Protein AF-A0A653DI91-F1 (afdb_monomer)

Radius of gyration: 15.88 Å; Cα contacts (8 Å, |Δi|>4): 124; chains: 1; bounding box: 36×39×37 Å

pLDDT: mean 77.47, std 21.63, range [24.38, 96.44]

Foldseek 3Di:
DDDDDDDDDDDDDDDDDDDPLVVVLVVVVVVCVVVLPPWAEEEEEEEPVCPVSCDPVNCVVRVVRHYYQYAYAYPPAQLLDGDPRNVVSLQVCLVVVGPHYHHYYPPVVSVVSNVNSCVPPRD

Secondary structure (DSSP, 8-state):
-------------------TTHHHHHHHHHHHHHHTTT-SEEEEEE-GGGGGGS-HHHHHTTTTT-EEEEEE--TT--TTS--HHHHHHHHHHHHTT-SEEEEE-S-HHHHHHHHHHIIIII-

Sequence (123 aa):
MHLYSFFLSNNAFENVSEHDDGSLGLLLQEIMLKTLEPYKCISITMDPIYSEIFDTQWFEKFSTAVSYITIHVEENEDLLSPNDETRRSLMLAKKDSCQLYIILIANGIEAARLLRFGERYIA

Nearest PDB structures (foldseek):
  7ysj-assembly1_D  TM=6.758E-01  e=8.745E-01  Rattus norvegicus
  2e89-assembly2_C  TM=3.442E-01  e=8.188E-01  Aquifex aeolicus
  3ag5-assembly1_A  TM=3.024E-01  e=2.856E+00  Staphylococcus aureus subsp. aureus NCTC 8325
  3coy-assembly1_B  TM=3.051E-01  e=3.050E+00  unclassified

Organism: Callosobruchus maculatus (NCBI:txid64391)

Mean predicted aligned error: 10.15 Å

Structure (mmCIF, N/CA/C/O backbone):
data_AF-A0A653DI91-F1
#
_entry.id   AF-A0A653DI91-F1
#
loop_
_atom_site.group_PDB
_atom_site.id
_atom_site.type_symbol
_atom_site.label_atom_id
_atom_site.label_alt_id
_atom_site.label_comp_id
_atom_site.label_asym_id
_atom_site.label_entity_id
_atom_site.label_seq_id
_atom_site.pdbx_PDB_ins_code
_atom_site.Cartn_x
_atom_site.Cartn_y
_atom_site.Cartn_z
_atom_site.occupancy
_atom_site.B_iso_or_equiv
_atom_site.auth_seq_id
_atom_site.auth_comp_id
_atom_site.auth_asym_id
_atom_site.auth_atom_id
_atom_site.pdbx_PDB_model_num
ATOM 1 N N . MET A 1 1 ? -14.173 -27.504 -4.226 1.00 26.91 1 MET A N 1
ATOM 2 C CA . MET A 1 1 ? -12.788 -27.875 -4.579 1.00 26.91 1 MET A CA 1
ATOM 3 C C . MET A 1 1 ? -11.899 -26.784 -3.991 1.00 26.91 1 MET A C 1
ATOM 5 O O . MET A 1 1 ? -11.818 -25.723 -4.579 1.00 26.91 1 MET A O 1
ATOM 9 N N . HIS A 1 2 ? -11.746 -26.826 -2.663 1.00 24.38 2 HIS A N 1
ATOM 10 C CA . HIS A 1 2 ? -10.503 -27.141 -1.926 1.00 24.38 2 HIS A CA 1
ATOM 11 C C . HIS A 1 2 ? -9.591 -25.902 -1.839 1.00 24.38 2 HIS A C 1
ATOM 13 O O . HIS A 1 2 ? -9.236 -25.374 -2.875 1.00 24.38 2 HIS A O 1
ATOM 19 N N . LEU A 1 3 ? -9.170 -25.368 -0.691 1.00 27.55 3 LEU A N 1
ATOM 20 C CA . LEU A 1 3 ? -9.236 -25.760 0.721 1.00 27.55 3 LEU A CA 1
ATOM 21 C C . LEU A 1 3 ? -8.972 -24.476 1.536 1.00 27.55 3 LEU A C 1
ATOM 23 O O . LEU A 1 3 ? -7.941 -23.843 1.337 1.00 27.55 3 LEU A O 1
ATOM 27 N N . TYR A 1 4 ? -9.863 -24.106 2.458 1.00 31.42 4 TYR A N 1
ATOM 28 C CA . TYR A 1 4 ? -9.483 -23.235 3.572 1.00 31.42 4 TYR A CA 1
ATOM 29 C C . TYR A 1 4 ? -8.630 -24.087 4.510 1.00 31.42 4 TYR A C 1
ATOM 31 O O . TYR A 1 4 ? -9.153 -25.028 5.107 1.00 31.42 4 TYR A O 1
ATOM 39 N N . SER A 1 5 ? -7.332 -23.811 4.601 1.00 25.59 5 SER A N 1
ATOM 40 C CA . SER A 1 5 ? -6.459 -24.495 5.552 1.00 25.59 5 SER A CA 1
ATOM 41 C C . SER A 1 5 ? -6.144 -23.542 6.699 1.00 25.59 5 SER A C 1
ATOM 43 O O . SER A 1 5 ? -5.230 -22.733 6.626 1.00 25.59 5 SER A O 1
ATOM 45 N N . PHE A 1 6 ? -6.965 -23.636 7.744 1.00 33.06 6 PHE A N 1
ATOM 46 C CA . PHE A 1 6 ? -6.642 -23.191 9.095 1.00 33.06 6 PHE A CA 1
ATOM 47 C C . PHE A 1 6 ? -5.526 -24.106 9.621 1.00 33.06 6 PHE A C 1
ATOM 49 O O . PHE A 1 6 ? -5.710 -25.324 9.645 1.00 33.06 6 PHE A O 1
ATOM 56 N N . PHE A 1 7 ? -4.395 -23.555 10.054 1.00 29.03 7 PHE A N 1
ATOM 57 C CA . PHE A 1 7 ? -3.423 -24.285 10.866 1.00 29.03 7 PHE A CA 1
ATOM 58 C C . PHE A 1 7 ? -3.160 -23.476 12.133 1.00 29.03 7 PHE A C 1
ATOM 60 O O . PHE A 1 7 ? -2.545 -22.422 12.094 1.00 29.03 7 PHE A O 1
ATOM 67 N N . LEU A 1 8 ? -3.674 -23.975 13.257 1.00 36.56 8 LEU A N 1
ATOM 68 C CA . LEU A 1 8 ? -3.264 -23.551 14.590 1.00 36.56 8 LEU A CA 1
ATOM 69 C C . LEU A 1 8 ? -2.043 -24.387 14.974 1.00 36.56 8 LEU A C 1
ATOM 71 O O . LEU A 1 8 ? -2.134 -25.616 14.990 1.00 36.56 8 LEU A O 1
ATOM 75 N N . SER A 1 9 ? -0.936 -23.750 15.348 1.00 31.73 9 SER A N 1
ATOM 76 C CA . SER A 1 9 ? 0.109 -24.421 16.121 1.00 31.73 9 SER A CA 1
ATOM 77 C C . SER A 1 9 ? 0.641 -23.503 17.211 1.00 31.73 9 SER A C 1
ATOM 79 O O . SER A 1 9 ? 1.174 -22.431 16.951 1.00 31.73 9 SER A O 1
ATOM 81 N N . ASN A 1 10 ? 0.474 -23.967 18.448 1.00 33.94 10 ASN A N 1
ATOM 82 C CA . ASN A 1 10 ? 1.034 -23.388 19.658 1.00 33.94 10 ASN A CA 1
ATOM 83 C C . ASN A 1 10 ? 2.541 -23.661 19.770 1.00 33.94 10 ASN A C 1
ATOM 85 O O . ASN A 1 10 ? 3.001 -24.744 19.409 1.00 33.94 10 ASN A O 1
ATOM 89 N N . ASN A 1 11 ? 3.195 -22.733 20.474 1.00 33.28 11 ASN A N 1
ATOM 90 C CA . ASN A 1 11 ? 4.394 -22.847 21.314 1.00 33.28 11 ASN A CA 1
ATOM 91 C C . ASN A 1 11 ? 5.685 -22.166 20.841 1.00 33.28 11 ASN A C 1
ATOM 93 O O . ASN A 1 11 ? 6.236 -22.464 19.791 1.00 33.28 11 ASN A O 1
ATOM 97 N N . ALA A 1 12 ? 6.194 -21.409 21.822 1.00 30.75 12 ALA A N 1
ATOM 98 C CA . ALA A 1 12 ? 7.590 -21.219 22.206 1.00 30.75 12 ALA A CA 1
ATOM 99 C C . ALA A 1 12 ? 8.430 -20.209 21.408 1.00 30.75 12 ALA A C 1
ATOM 101 O O . ALA A 1 12 ? 9.038 -20.512 20.392 1.00 30.75 12 ALA A O 1
ATOM 102 N N . PHE A 1 13 ? 8.492 -19.000 21.980 1.00 36.66 13 PHE A N 1
ATOM 103 C CA . PHE A 1 13 ? 9.728 -18.330 22.419 1.00 36.66 13 PHE A CA 1
ATOM 104 C C . PHE A 1 13 ? 11.037 -19.037 22.009 1.00 36.66 13 PHE A C 1
ATOM 106 O O . PHE A 1 13 ? 11.314 -20.123 22.509 1.00 36.66 13 PHE A O 1
ATOM 113 N N . GLU A 1 14 ? 11.863 -18.397 21.178 1.00 34.19 14 GLU A N 1
ATOM 114 C CA . GLU A 1 14 ? 13.188 -17.870 21.558 1.00 34.19 14 GLU A CA 1
ATOM 115 C C . GLU A 1 14 ? 14.043 -17.488 20.338 1.00 34.19 14 GLU A C 1
ATOM 117 O O . GLU A 1 14 ? 14.309 -18.317 19.475 1.00 34.19 14 GLU A O 1
ATOM 122 N N . ASN A 1 15 ? 14.590 -16.267 20.424 1.00 36.78 15 ASN A N 1
ATOM 123 C CA . ASN A 1 15 ? 15.860 -15.792 19.859 1.00 36.78 15 ASN A CA 1
ATOM 124 C C . ASN A 1 15 ? 16.006 -15.660 18.331 1.00 36.78 15 ASN A C 1
ATOM 126 O O . ASN A 1 15 ? 15.336 -16.331 17.561 1.00 36.78 15 ASN A O 1
ATOM 130 N N . VAL A 1 16 ? 17.016 -14.853 17.954 1.00 37.88 16 VAL A N 1
ATOM 131 C CA . VAL A 1 16 ? 17.617 -14.680 16.607 1.00 37.88 16 VAL A CA 1
ATOM 132 C C . VAL A 1 16 ? 16.936 -13.563 15.796 1.00 37.88 16 VAL A C 1
ATOM 134 O O . VAL A 1 16 ? 15.724 -13.546 15.673 1.00 37.88 16 VAL A O 1
ATOM 137 N N . SER A 1 17 ? 17.597 -12.568 15.205 1.00 32.22 17 SER A N 1
ATOM 138 C CA . SER A 1 17 ? 18.980 -12.071 15.181 1.00 32.22 17 SER A CA 1
ATOM 139 C C . SER A 1 17 ? 18.952 -10.702 14.487 1.00 32.22 17 SER A C 1
ATOM 141 O O . SER A 1 17 ? 18.001 -10.370 13.788 1.00 32.22 17 SER A O 1
ATOM 143 N N . GLU A 1 18 ? 20.022 -9.940 14.652 1.00 39.28 18 GLU A N 1
ATOM 144 C CA . GLU A 1 18 ? 20.299 -8.636 14.050 1.00 39.28 18 GLU A CA 1
ATOM 145 C C . GLU A 1 18 ? 20.307 -8.686 12.499 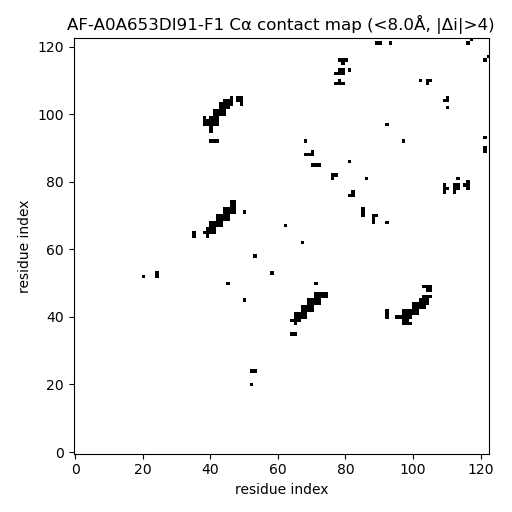1.00 39.28 18 GLU A C 1
ATOM 147 O O . GLU A 1 18 ? 21.324 -8.963 11.866 1.00 39.28 18 GLU A O 1
ATOM 152 N N . HIS A 1 19 ? 19.148 -8.430 11.885 1.00 42.94 19 HIS A N 1
ATOM 153 C CA . HIS A 1 19 ? 18.987 -7.954 10.507 1.00 42.94 19 HIS A CA 1
ATOM 154 C C . HIS A 1 19 ? 17.925 -6.844 10.554 1.00 42.94 19 HIS A C 1
ATOM 156 O O . HIS A 1 19 ? 16.867 -7.026 11.159 1.00 42.94 19 HIS A O 1
ATOM 162 N N . ASP A 1 20 ? 18.247 -5.661 10.030 1.00 52.00 20 ASP A N 1
ATOM 163 C CA . ASP A 1 20 ? 17.557 -4.382 10.297 1.00 52.00 20 ASP A CA 1
ATOM 164 C C . ASP A 1 20 ? 16.181 -4.241 9.602 1.00 52.00 20 ASP A C 1
ATOM 166 O O . ASP A 1 20 ? 15.738 -3.149 9.272 1.00 52.00 20 ASP A O 1
ATOM 170 N N . ASP A 1 21 ? 15.469 -5.353 9.416 1.00 55.00 21 ASP A N 1
ATOM 171 C CA . ASP A 1 21 ? 14.052 -5.410 9.030 1.00 55.00 21 ASP A CA 1
ATOM 172 C C . ASP A 1 21 ? 13.143 -5.500 10.270 1.00 55.00 21 ASP A C 1
ATOM 174 O O . ASP A 1 21 ? 11.965 -5.126 10.246 1.00 55.00 21 ASP A O 1
ATOM 178 N N . GLY A 1 22 ? 13.712 -5.920 11.409 1.00 60.12 22 GLY A N 1
ATOM 179 C CA . GLY A 1 22 ? 13.010 -5.983 12.690 1.00 60.12 22 GLY A CA 1
ATOM 180 C C . GLY A 1 22 ? 12.522 -4.615 13.175 1.00 60.12 22 GLY A C 1
ATOM 181 O O . GLY A 1 22 ? 11.453 -4.527 13.769 1.00 60.12 22 GLY A O 1
ATOM 182 N N . SER A 1 23 ? 13.249 -3.531 12.884 1.00 78.94 23 SER A N 1
ATOM 183 C CA . SER A 1 23 ? 12.892 -2.177 13.335 1.00 78.94 23 SER A CA 1
ATOM 184 C C . SER A 1 23 ? 11.614 -1.657 12.667 1.00 78.94 23 SER A C 1
ATOM 186 O O . SER A 1 23 ? 10.685 -1.214 13.350 1.00 78.94 23 SER A O 1
ATOM 188 N N . LEU A 1 24 ? 11.514 -1.778 11.336 1.00 83.00 24 LEU A N 1
ATOM 189 C CA . LEU A 1 24 ? 10.324 -1.362 10.591 1.00 83.00 24 LEU 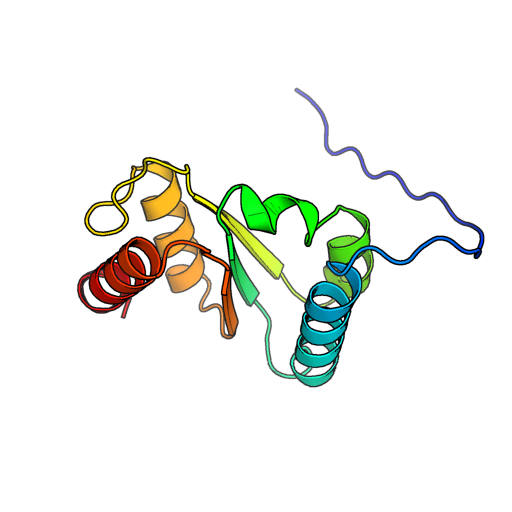A CA 1
ATOM 190 C C . LEU A 1 24 ? 9.128 -2.266 10.909 1.00 83.00 24 LEU A C 1
ATOM 192 O O . LEU A 1 24 ? 8.032 -1.763 11.157 1.00 83.00 24 LEU A O 1
ATOM 196 N N . GLY A 1 25 ? 9.339 -3.584 10.974 1.00 82.44 25 GLY A N 1
ATOM 197 C CA . GLY A 1 25 ? 8.297 -4.531 11.367 1.00 82.44 25 GLY A CA 1
ATOM 198 C C . GLY A 1 25 ? 7.724 -4.236 12.759 1.00 82.44 25 GLY A C 1
ATOM 199 O O . GLY A 1 25 ? 6.502 -4.225 12.929 1.00 82.44 25 GLY A O 1
ATOM 200 N N . LEU A 1 26 ? 8.578 -3.929 13.743 1.00 82.38 26 LEU A N 1
ATOM 201 C CA . LEU A 1 26 ? 8.164 -3.547 15.099 1.00 82.38 26 LEU A CA 1
ATOM 202 C C . LEU A 1 26 ? 7.426 -2.207 15.127 1.00 82.38 26 LEU A C 1
ATOM 204 O O . LEU A 1 26 ? 6.396 -2.097 15.792 1.00 82.38 26 LEU A O 1
ATOM 208 N N . LEU A 1 27 ? 7.905 -1.210 14.379 1.00 85.56 27 LEU A N 1
ATOM 209 C CA . LEU A 1 27 ? 7.229 0.080 14.268 1.00 85.56 27 LEU A CA 1
ATOM 210 C C . LEU A 1 27 ? 5.820 -0.084 13.691 1.00 85.56 27 LEU A C 1
ATOM 212 O O . LEU A 1 27 ? 4.865 0.484 14.218 1.00 85.56 27 LEU A O 1
ATOM 216 N N . LEU A 1 28 ? 5.671 -0.883 12.632 1.00 85.38 28 LEU A N 1
ATOM 217 C CA . LEU A 1 28 ? 4.370 -1.156 12.028 1.00 85.38 28 LEU A CA 1
ATOM 218 C C . LEU A 1 28 ? 3.445 -1.884 13.010 1.00 85.38 28 LEU A C 1
ATOM 220 O O . LEU A 1 28 ? 2.288 -1.491 13.141 1.00 85.38 28 LEU A O 1
ATOM 224 N N . GLN A 1 29 ? 3.954 -2.869 13.757 1.00 81.25 29 GLN A N 1
ATOM 225 C CA . GLN A 1 29 ? 3.186 -3.530 14.820 1.00 81.25 29 GLN A CA 1
ATOM 226 C C . GLN A 1 29 ? 2.720 -2.535 15.893 1.00 81.25 29 GLN A C 1
ATOM 228 O O . GLN A 1 29 ? 1.561 -2.575 16.306 1.00 81.25 29 GLN A O 1
ATOM 233 N N . GLU A 1 30 ? 3.588 -1.622 16.330 1.00 82.50 30 GLU A N 1
ATOM 234 C CA . GLU A 1 30 ? 3.244 -0.613 17.333 1.00 82.50 30 GLU A CA 1
ATOM 235 C C . GLU A 1 30 ? 2.198 0.383 16.813 1.00 82.50 30 GLU A C 1
ATOM 237 O O . GLU A 1 30 ? 1.226 0.680 17.516 1.00 82.50 30 GLU A O 1
ATOM 242 N N . ILE A 1 31 ? 2.368 0.873 15.579 1.00 82.44 31 ILE A N 1
ATOM 243 C CA . ILE A 1 31 ? 1.403 1.760 14.922 1.00 82.44 31 ILE A CA 1
ATOM 244 C C . ILE A 1 31 ? 0.051 1.071 14.880 1.00 82.44 31 ILE A C 1
ATOM 246 O O . ILE A 1 31 ? -0.937 1.655 15.318 1.00 82.44 31 ILE A O 1
ATOM 250 N N . MET A 1 32 ? -0.003 -0.172 14.411 1.00 78.25 32 MET A N 1
ATOM 251 C CA . MET A 1 32 ? -1.254 -0.907 14.353 1.00 78.25 32 MET A CA 1
ATOM 252 C C . MET A 1 32 ? -1.884 -1.066 15.718 1.00 78.25 32 MET A C 1
ATOM 254 O O . MET A 1 32 ? -3.023 -0.659 15.870 1.00 78.25 32 MET A O 1
ATOM 258 N N . LEU A 1 33 ? -1.166 -1.575 16.721 1.00 78.44 33 LEU A N 1
ATOM 259 C CA . LEU A 1 33 ? -1.707 -1.777 18.068 1.00 78.44 33 LEU A CA 1
ATOM 260 C C . LEU A 1 33 ? -2.393 -0.522 18.621 1.00 78.44 33 LEU A C 1
ATOM 262 O O . LEU A 1 33 ? -3.472 -0.614 19.199 1.00 78.44 33 LEU A O 1
ATOM 266 N N . LYS A 1 34 ? -1.810 0.656 18.379 1.00 77.38 34 LYS A N 1
ATOM 267 C CA . LYS A 1 34 ? -2.374 1.955 18.784 1.00 77.38 34 LYS A CA 1
ATOM 268 C C . LYS A 1 34 ? -3.551 2.426 17.922 1.00 77.38 34 LYS A C 1
ATOM 270 O O . LYS A 1 34 ? -4.275 3.335 18.313 1.00 77.38 34 LYS A O 1
ATOM 275 N N . THR A 1 35 ? -3.723 1.826 16.754 1.00 73.00 35 THR A N 1
ATOM 276 C CA . THR A 1 35 ? -4.609 2.262 15.672 1.00 73.00 35 THR A CA 1
ATOM 277 C C . THR A 1 35 ? -5.739 1.253 15.380 1.00 73.00 35 THR A C 1
ATOM 279 O O . THR A 1 35 ? -6.647 1.557 14.611 1.00 73.00 35 THR A O 1
ATOM 282 N N . LEU A 1 36 ? -5.730 0.068 16.009 1.00 67.94 36 LEU A N 1
ATOM 283 C CA . LEU A 1 36 ? -6.738 -0.991 15.835 1.00 67.94 36 LEU A CA 1
ATOM 284 C C . LEU A 1 36 ? -8.105 -0.633 16.443 1.00 67.94 36 LEU A C 1
ATOM 286 O O . LEU A 1 36 ? -9.126 -1.069 15.926 1.00 67.94 36 LEU A O 1
ATOM 290 N N . GLU A 1 37 ? -8.155 0.153 17.523 1.00 66.50 37 GLU A N 1
ATOM 291 C CA . GLU A 1 37 ? -9.418 0.451 18.221 1.00 66.50 37 GLU A CA 1
ATOM 292 C C . GLU A 1 37 ? -10.465 1.221 17.377 1.00 66.50 37 GLU A C 1
ATOM 294 O O . GLU A 1 37 ? -11.658 0.945 17.538 1.00 66.50 37 GLU A O 1
ATOM 299 N N . PRO A 1 38 ? -10.095 2.142 16.457 1.00 67.00 38 PRO A N 1
ATOM 300 C CA . PRO A 1 38 ? -11.067 2.794 15.570 1.00 67.00 38 PRO A CA 1
ATOM 301 C C . PRO A 1 38 ? -11.302 2.114 14.209 1.00 67.00 38 PRO A C 1
ATOM 303 O O . PRO A 1 38 ? -12.299 2.432 13.552 1.00 67.00 38 PRO A O 1
ATOM 306 N N . TYR A 1 39 ? -10.408 1.245 13.726 1.00 70.56 39 TYR A N 1
ATOM 307 C CA . TYR A 1 39 ? -10.391 0.853 12.311 1.00 70.56 39 TYR A CA 1
ATOM 308 C C . TYR A 1 39 ? -10.804 -0.594 12.081 1.00 70.56 39 TYR A C 1
ATOM 310 O O . TYR A 1 39 ? -10.403 -1.501 12.795 1.00 70.56 39 TYR A O 1
ATOM 318 N N . LYS A 1 40 ? -11.621 -0.801 11.045 1.00 82.19 40 LYS A N 1
ATOM 319 C CA . LYS A 1 40 ? -12.174 -2.112 10.677 1.00 82.19 40 LYS A CA 1
ATOM 320 C C . LYS A 1 40 ? -11.478 -2.723 9.469 1.00 82.19 40 LYS A C 1
ATOM 322 O O . LYS A 1 40 ? -11.487 -3.942 9.355 1.00 82.19 40 LYS A O 1
ATOM 327 N N . CYS A 1 41 ? -10.888 -1.895 8.604 1.00 87.44 41 CYS A N 1
ATOM 328 C CA . CYS A 1 41 ? -10.114 -2.341 7.454 1.00 87.44 41 CYS A CA 1
ATOM 329 C C . CYS A 1 41 ? -8.796 -1.566 7.318 1.00 87.44 41 CYS A C 1
ATOM 331 O O . CYS A 1 41 ? -8.759 -0.335 7.420 1.00 87.44 41 CYS A O 1
ATOM 333 N N . ILE A 1 42 ? -7.726 -2.306 7.024 1.00 88.94 42 ILE A N 1
ATOM 334 C CA . ILE A 1 42 ? -6.395 -1.789 6.710 1.00 88.94 42 ILE A CA 1
ATOM 335 C C . ILE A 1 42 ? -6.007 -2.253 5.301 1.00 88.94 42 ILE A C 1
ATOM 337 O O . ILE A 1 42 ? -6.060 -3.443 4.989 1.00 88.94 42 ILE A O 1
ATOM 341 N N . SER A 1 43 ? -5.589 -1.309 4.460 1.00 92.56 43 SER A N 1
ATOM 342 C CA . SER A 1 43 ? -4.993 -1.589 3.153 1.00 92.56 43 SER A CA 1
ATOM 343 C C . SER A 1 43 ? -3.478 -1.528 3.272 1.00 92.56 43 SER A C 1
ATOM 345 O O . SER A 1 43 ? -2.940 -0.545 3.781 1.00 92.56 43 SER A O 1
ATOM 347 N N . ILE A 1 44 ?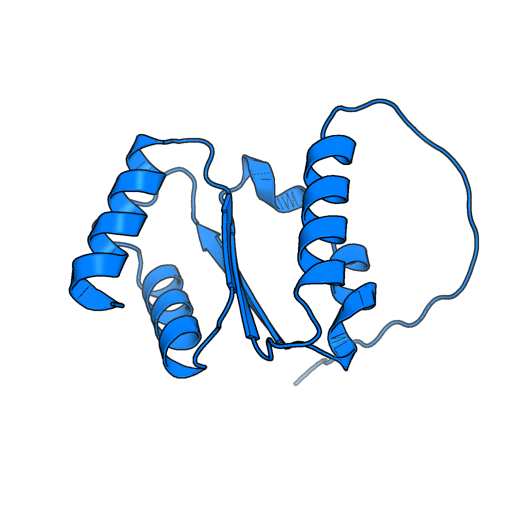 -2.788 -2.549 2.778 1.00 93.25 44 ILE A N 1
ATOM 348 C CA . ILE A 1 44 ? -1.329 -2.620 2.790 1.00 93.25 44 ILE A CA 1
ATOM 349 C C . ILE A 1 44 ? -0.853 -2.832 1.359 1.00 93.25 44 ILE A C 1
ATOM 351 O O . ILE A 1 44 ? -1.060 -3.899 0.790 1.00 93.25 44 ILE A O 1
ATOM 355 N N . THR A 1 45 ? -0.220 -1.817 0.784 1.00 94.94 45 THR A N 1
ATOM 356 C CA . THR A 1 45 ? 0.382 -1.877 -0.548 1.00 94.94 45 THR A CA 1
ATOM 357 C C . THR A 1 45 ? 1.889 -1.990 -0.404 1.00 94.94 45 THR A C 1
ATOM 359 O O . THR A 1 45 ? 2.498 -1.140 0.244 1.00 94.94 45 THR A O 1
ATOM 362 N N . MET A 1 46 ? 2.490 -3.016 -0.996 1.00 94.69 46 MET A N 1
ATOM 363 C CA . MET A 1 46 ? 3.917 -3.293 -0.856 1.00 94.69 46 MET A CA 1
ATOM 364 C C . MET A 1 46 ? 4.545 -3.747 -2.169 1.00 94.69 46 MET A C 1
ATOM 366 O O . MET A 1 46 ? 3.908 -4.457 -2.947 1.00 94.69 46 MET A O 1
ATOM 370 N N . ASP A 1 47 ? 5.792 -3.352 -2.398 1.00 93.25 47 ASP A N 1
ATOM 371 C CA . ASP A 1 47 ? 6.627 -3.906 -3.463 1.00 93.25 47 ASP A CA 1
ATOM 372 C C . ASP A 1 47 ? 7.350 -5.192 -2.994 1.00 93.25 47 ASP A C 1
ATOM 374 O O . ASP A 1 47 ? 7.231 -5.584 -1.824 1.00 93.25 47 ASP A O 1
ATOM 378 N N . PRO A 1 48 ? 8.091 -5.892 -3.876 1.00 91.19 48 PRO A N 1
ATOM 379 C CA . PRO A 1 48 ? 8.764 -7.133 -3.501 1.00 91.19 48 PRO A CA 1
ATOM 380 C C . PRO A 1 48 ? 9.793 -6.964 -2.376 1.00 91.19 48 PRO A C 1
ATOM 382 O O . PRO A 1 48 ? 9.989 -7.906 -1.611 1.00 91.19 48 PRO A O 1
ATOM 385 N N . ILE A 1 49 ? 10.398 -5.778 -2.231 1.00 90.44 49 ILE A N 1
ATOM 386 C CA . ILE A 1 49 ? 11.420 -5.495 -1.211 1.00 90.44 49 ILE A CA 1
ATOM 387 C C . ILE A 1 49 ? 10.814 -5.576 0.192 1.00 90.44 49 ILE A C 1
ATOM 389 O O . ILE A 1 49 ? 11.437 -6.114 1.099 1.00 90.44 49 ILE A O 1
ATOM 393 N N . TYR A 1 50 ? 9.585 -5.088 0.368 1.00 89.25 50 TYR A N 1
ATOM 394 C CA . TYR A 1 50 ? 8.911 -5.086 1.669 1.00 89.25 50 TYR A CA 1
ATOM 395 C C . TYR A 1 50 ? 7.946 -6.257 1.881 1.00 89.25 50 TYR A C 1
ATOM 397 O O . TYR A 1 50 ? 7.294 -6.334 2.924 1.00 89.25 50 TYR A O 1
ATOM 405 N N . SER A 1 51 ? 7.850 -7.174 0.916 1.00 83.25 51 SER A N 1
ATOM 406 C CA . SER A 1 51 ? 6.900 -8.289 0.967 1.00 83.25 51 SER A CA 1
ATOM 407 C C . SER A 1 51 ? 7.117 -9.230 2.156 1.00 83.25 51 SER A C 1
ATOM 409 O O . SER A 1 51 ? 6.152 -9.753 2.710 1.00 83.25 51 SER A O 1
ATOM 411 N N . GLU A 1 52 ? 8.365 -9.380 2.603 1.00 82.00 52 GLU A N 1
ATOM 412 C CA . GLU A 1 52 ? 8.745 -10.275 3.701 1.00 82.00 52 GLU A CA 1
ATOM 413 C C . GLU A 1 52 ? 8.381 -9.732 5.096 1.00 82.00 52 GLU A C 1
ATOM 415 O O . GLU A 1 52 ? 8.346 -10.493 6.059 1.00 82.00 52 GLU A O 1
ATOM 420 N N . ILE A 1 53 ? 8.050 -8.439 5.222 1.00 81.25 53 ILE A N 1
ATOM 421 C CA . ILE A 1 53 ? 7.673 -7.824 6.511 1.00 81.25 53 ILE A CA 1
ATOM 422 C C . ILE A 1 53 ? 6.330 -8.356 7.020 1.00 81.25 53 ILE A C 1
ATOM 424 O O . ILE A 1 53 ? 6.118 -8.477 8.229 1.00 81.25 53 ILE A O 1
ATOM 428 N N . PHE A 1 54 ? 5.407 -8.648 6.104 1.00 76.19 54 PHE A N 1
ATOM 429 C CA . PHE A 1 54 ? 4.049 -9.072 6.429 1.00 76.19 54 PHE A CA 1
ATOM 430 C C . PHE A 1 54 ? 3.904 -10.579 6.242 1.00 76.19 54 PHE A C 1
ATOM 432 O O . PHE A 1 54 ? 3.190 -11.059 5.360 1.00 76.19 54 PHE A O 1
ATOM 439 N N . ASP A 1 55 ? 4.608 -11.330 7.083 1.00 72.31 55 ASP A N 1
ATOM 440 C CA . ASP A 1 55 ? 4.490 -12.779 7.123 1.00 72.31 55 ASP A CA 1
ATOM 441 C C . ASP A 1 55 ? 3.148 -13.237 7.728 1.00 72.31 55 ASP A C 1
ATOM 443 O O . ASP A 1 55 ? 2.329 -12.460 8.232 1.00 72.31 55 ASP A O 1
ATOM 447 N N . THR A 1 56 ? 2.898 -14.544 7.678 1.00 66.50 56 THR A N 1
ATOM 448 C CA . THR A 1 56 ? 1.668 -15.129 8.224 1.00 66.50 56 THR A CA 1
ATOM 449 C C . THR A 1 56 ? 1.490 -14.831 9.719 1.00 66.50 56 THR A C 1
ATOM 451 O O . THR A 1 56 ? 0.367 -14.581 10.160 1.00 66.50 56 THR A O 1
ATOM 454 N N . GLN A 1 57 ? 2.581 -14.769 10.492 1.00 69.12 57 GLN A N 1
ATOM 455 C CA . GLN A 1 57 ? 2.534 -14.499 11.934 1.00 69.12 57 GLN A CA 1
ATOM 456 C C . GLN A 1 57 ? 2.070 -13.072 12.234 1.00 69.12 57 GLN A C 1
ATOM 458 O O . GLN A 1 57 ? 1.433 -12.815 13.260 1.00 69.12 57 GLN A O 1
ATOM 463 N N . TRP A 1 58 ? 2.375 -12.136 11.337 1.00 72.12 58 TRP A N 1
ATOM 464 C CA . TRP A 1 58 ? 1.965 -10.749 11.453 1.00 72.12 58 TRP A CA 1
ATOM 465 C C . TRP A 1 58 ? 0.441 -10.602 11.395 1.00 72.12 58 TRP A C 1
ATOM 467 O O . TRP A 1 58 ? -0.149 -9.919 12.234 1.00 72.12 58 TRP A O 1
ATOM 477 N N . PHE A 1 59 ? -0.219 -11.305 10.471 1.00 71.31 59 PHE A N 1
ATOM 478 C CA . PHE A 1 59 ? -1.677 -11.261 10.336 1.00 71.31 59 PHE A CA 1
ATOM 479 C C . PHE A 1 59 ? -2.407 -12.064 11.413 1.00 71.31 59 PHE A C 1
ATOM 481 O O . PHE A 1 59 ? -3.465 -11.639 11.882 1.00 71.31 59 PHE A O 1
ATOM 488 N N . GLU A 1 60 ? -1.851 -13.193 11.857 1.00 70.94 60 GLU A N 1
ATOM 489 C CA . GLU A 1 60 ? -2.468 -14.033 12.891 1.00 70.94 60 GLU A CA 1
ATOM 490 C C . GLU A 1 60 ? -2.737 -13.263 14.191 1.00 70.94 60 GLU A C 1
ATOM 492 O O . GLU A 1 60 ? -3.809 -13.417 14.780 1.00 70.94 60 GLU A O 1
ATOM 497 N N . LYS A 1 61 ? -1.828 -12.362 14.587 1.00 67.62 61 LYS A N 1
ATOM 498 C CA . LYS A 1 61 ? -1.955 -11.552 15.811 1.00 67.62 61 LYS A CA 1
ATOM 499 C C . LYS A 1 61 ? -3.155 -10.601 15.818 1.00 67.62 61 LYS A C 1
ATOM 501 O O . LYS A 1 61 ? -3.619 -10.234 16.895 1.00 67.62 61 LYS A O 1
ATOM 506 N N . PHE A 1 62 ? -3.655 -10.204 14.649 1.00 66.19 62 PHE A N 1
ATOM 507 C CA . PHE A 1 62 ? -4.646 -9.128 14.522 1.00 66.19 62 PHE A CA 1
ATOM 508 C C . PHE A 1 62 ? -5.908 -9.519 13.733 1.00 66.19 62 PHE A C 1
ATOM 510 O O . PHE A 1 62 ? -6.895 -8.780 13.725 1.00 66.19 62 PHE A O 1
ATOM 517 N N . SER A 1 63 ? -5.901 -10.704 13.115 1.00 64.00 63 SER A N 1
ATOM 518 C CA . SER A 1 63 ? -6.936 -11.211 12.199 1.00 64.00 63 SER A CA 1
ATOM 519 C C . SER A 1 63 ? -8.361 -11.275 12.763 1.00 64.00 63 SER A C 1
ATOM 521 O O . SER A 1 63 ? -9.322 -11.275 11.997 1.00 64.00 63 SER A O 1
ATOM 523 N N . THR A 1 64 ? -8.538 -11.329 14.084 1.00 65.88 64 THR A N 1
ATOM 524 C CA . THR A 1 64 ? -9.865 -11.418 14.714 1.00 65.88 64 THR A CA 1
ATOM 525 C C . THR A 1 64 ? -10.562 -10.070 14.887 1.00 65.88 64 THR A C 1
ATOM 527 O O . THR A 1 64 ? -11.781 -10.052 15.059 1.00 65.88 64 THR A O 1
ATOM 530 N N . ALA A 1 65 ? -9.828 -8.955 14.836 1.00 69.31 65 ALA A N 1
ATOM 531 C CA . ALA A 1 65 ? -10.375 -7.619 15.078 1.00 69.31 65 ALA A CA 1
ATOM 532 C C . ALA A 1 65 ? -10.498 -6.768 13.804 1.00 69.31 65 ALA A C 1
ATOM 534 O O . ALA A 1 65 ? -11.359 -5.889 13.748 1.00 69.31 65 ALA A O 1
ATOM 535 N N . VAL A 1 66 ? -9.659 -7.019 12.791 1.00 79.25 66 VAL A N 1
ATOM 536 C CA . VAL A 1 66 ? -9.491 -6.134 11.629 1.00 79.25 66 VAL A CA 1
ATOM 537 C C . VAL A 1 66 ? -9.326 -6.933 10.339 1.00 79.25 66 VAL A C 1
ATOM 539 O O . VAL A 1 66 ? -8.651 -7.961 10.318 1.00 79.25 66 VAL A O 1
ATOM 542 N N . SER A 1 67 ? -9.944 -6.460 9.252 1.00 85.56 67 SER A N 1
ATOM 543 C CA . SER A 1 67 ? -9.736 -7.014 7.914 1.00 85.56 67 SER A CA 1
ATOM 544 C C . SER A 1 67 ? -8.541 -6.367 7.213 1.00 85.56 67 SER A C 1
ATOM 546 O O . SER A 1 67 ? -8.279 -5.170 7.350 1.00 85.56 67 SER A O 1
ATOM 548 N N . TYR A 1 68 ? -7.837 -7.173 6.421 1.00 86.50 68 TYR A N 1
ATOM 549 C CA . TYR A 1 68 ? -6.663 -6.758 5.661 1.00 86.50 68 TYR A CA 1
ATOM 550 C C . TYR A 1 68 ? -6.908 -6.918 4.170 1.00 86.50 68 TYR A C 1
ATOM 552 O O . TYR A 1 68 ? -7.407 -7.953 3.729 1.00 86.50 68 TYR A O 1
ATOM 560 N N . ILE A 1 69 ? -6.509 -5.909 3.401 1.00 91.31 69 ILE A N 1
ATOM 561 C CA . ILE A 1 69 ? -6.366 -6.006 1.949 1.00 91.31 69 ILE A CA 1
ATOM 562 C C . ILE A 1 69 ? -4.892 -5.787 1.638 1.00 91.31 69 ILE A C 1
ATOM 564 O O . ILE A 1 69 ? 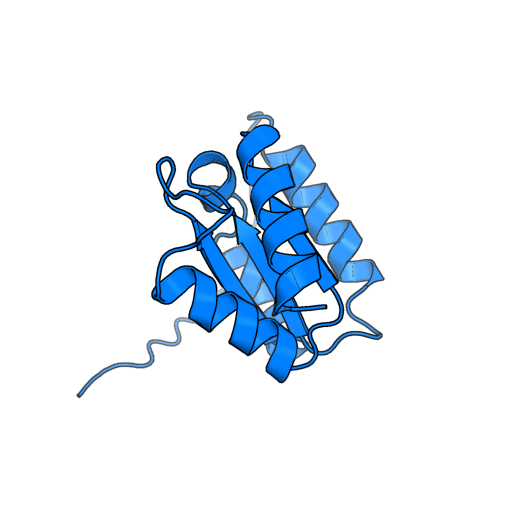-4.386 -4.672 1.765 1.00 91.31 69 ILE A O 1
ATOM 568 N N . THR A 1 70 ? -4.200 -6.859 1.267 1.00 91.94 70 THR A N 1
ATOM 569 C CA . THR A 1 70 ? -2.802 -6.810 0.839 1.00 91.94 70 THR A CA 1
ATOM 570 C C . THR A 1 70 ? -2.730 -6.662 -0.675 1.00 91.94 70 THR A C 1
ATOM 572 O O . THR A 1 70 ? -3.427 -7.346 -1.424 1.00 91.94 70 THR A O 1
ATOM 575 N N . ILE A 1 71 ? -1.905 -5.727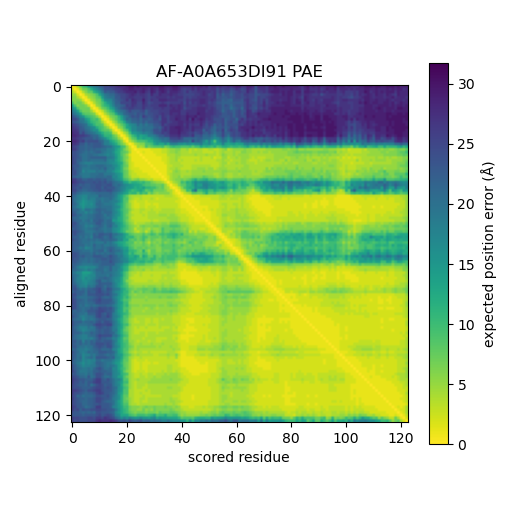 -1.130 1.00 94.88 71 ILE A N 1
ATOM 576 C CA . ILE A 1 71 ? -1.724 -5.384 -2.536 1.00 94.88 71 ILE A CA 1
ATOM 577 C C . ILE A 1 71 ? -0.232 -5.482 -2.821 1.00 94.88 71 ILE A C 1
ATOM 579 O O . ILE A 1 71 ? 0.546 -4.637 -2.380 1.00 94.88 71 ILE A O 1
ATOM 583 N N . HIS A 1 72 ? 0.161 -6.530 -3.534 1.00 94.38 72 HIS A N 1
ATOM 584 C CA . HIS A 1 72 ? 1.539 -6.720 -3.964 1.00 94.38 72 HIS A CA 1
ATOM 585 C C . HIS A 1 72 ? 1.703 -6.077 -5.337 1.00 94.38 72 HIS A C 1
ATOM 587 O O . HIS A 1 72 ? 1.058 -6.508 -6.290 1.00 94.38 72 HIS A O 1
ATOM 593 N N . VAL A 1 73 ? 2.523 -5.031 -5.420 1.00 94.38 73 VAL A N 1
ATOM 594 C CA . VAL A 1 73 ? 2.860 -4.394 -6.697 1.00 94.38 73 VAL A CA 1
ATOM 595 C C . VAL A 1 73 ? 4.093 -5.060 -7.288 1.00 94.38 73 VAL A C 1
ATOM 597 O O . VAL A 1 73 ? 5.029 -5.403 -6.563 1.00 94.38 73 VAL A O 1
ATOM 600 N N . GLU A 1 74 ? 4.108 -5.257 -8.602 1.00 91.31 74 GLU A N 1
ATOM 601 C CA . GLU A 1 74 ? 5.294 -5.791 -9.273 1.00 91.31 74 GLU A CA 1
ATOM 602 C C . GLU A 1 74 ? 6.372 -4.704 -9.402 1.00 91.31 74 GLU A C 1
ATOM 604 O O . GLU A 1 74 ? 6.065 -3.529 -9.587 1.00 91.31 74 GLU A O 1
ATOM 609 N N . GLU A 1 75 ? 7.652 -5.092 -9.370 1.00 86.69 75 GLU A N 1
ATOM 610 C CA . GLU A 1 75 ? 8.787 -4.152 -9.444 1.00 86.69 75 GLU A CA 1
ATOM 611 C C . GLU A 1 75 ? 8.749 -3.246 -10.691 1.00 86.69 75 GLU A C 1
ATOM 613 O O . GLU A 1 75 ? 9.186 -2.097 -10.649 1.00 86.69 75 GLU A O 1
ATOM 618 N N . ASN A 1 76 ? 8.203 -3.756 -11.798 1.00 88.31 76 ASN A N 1
ATOM 619 C CA . ASN A 1 76 ? 8.142 -3.067 -13.089 1.00 88.31 76 ASN A CA 1
ATOM 620 C C . ASN A 1 76 ? 6.731 -2.566 -13.446 1.00 88.31 76 ASN A C 1
ATOM 622 O O . ASN A 1 76 ? 6.479 -2.215 -14.601 1.00 88.31 76 ASN A O 1
ATOM 626 N N . GLU A 1 77 ? 5.797 -2.569 -12.493 1.00 91.44 77 GLU A N 1
ATOM 627 C CA . GLU A 1 77 ? 4.447 -2.055 -12.710 1.00 91.44 77 GLU A CA 1
ATOM 628 C C . GLU A 1 77 ? 4.451 -0.519 -12.771 1.00 91.44 77 GLU A C 1
ATOM 630 O O . GLU A 1 77 ? 5.024 0.140 -11.908 1.00 91.44 77 GLU A O 1
ATOM 635 N N . ASP A 1 78 ? 3.786 0.073 -13.772 1.00 94.19 78 ASP A N 1
ATOM 636 C CA . ASP A 1 78 ? 3.565 1.525 -13.803 1.00 94.19 78 ASP A CA 1
ATOM 637 C C . ASP A 1 78 ? 2.406 1.891 -12.873 1.00 94.19 78 ASP A C 1
ATOM 639 O O . ASP A 1 78 ? 1.233 1.755 -13.231 1.00 94.19 78 ASP A O 1
ATOM 643 N N . LEU A 1 79 ? 2.716 2.422 -11.691 1.00 95.88 79 LEU A N 1
ATOM 644 C CA . LEU A 1 79 ? 1.692 2.751 -10.701 1.00 95.88 79 LEU A CA 1
ATOM 645 C C . LEU A 1 79 ? 0.891 4.018 -11.035 1.00 95.88 79 LEU A C 1
ATOM 647 O O . LEU A 1 79 ? -0.032 4.374 -10.301 1.00 95.88 79 LEU A O 1
ATOM 651 N N . LEU A 1 80 ? 1.189 4.696 -12.152 1.00 95.69 80 LEU A N 1
ATOM 652 C CA . LEU A 1 80 ? 0.330 5.750 -12.699 1.00 95.69 80 LEU A CA 1
ATOM 653 C C . LEU A 1 80 ? -0.848 5.168 -13.495 1.00 95.69 80 LEU A C 1
ATOM 655 O O . LEU A 1 80 ? -1.878 5.830 -13.656 1.00 95.69 80 LEU A O 1
ATOM 659 N N . SER A 1 81 ? -0.692 3.941 -13.988 1.00 95.81 81 SER A N 1
ATOM 660 C CA . SER A 1 81 ? -1.704 3.155 -14.685 1.00 95.81 81 SER A CA 1
ATOM 661 C C . SER A 1 81 ? -1.559 1.686 -14.267 1.00 95.81 81 S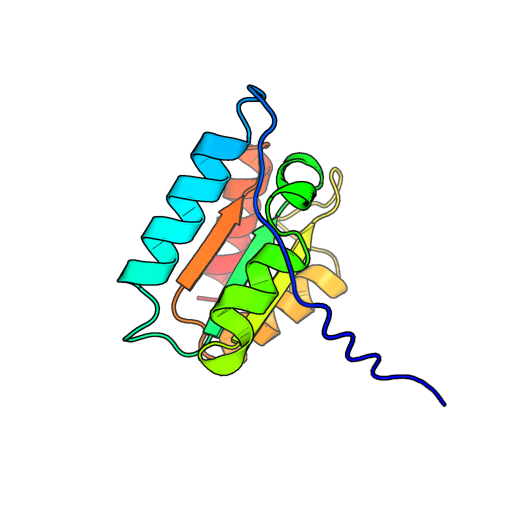ER A C 1
ATOM 663 O O . SER A 1 81 ? -1.166 0.859 -15.098 1.00 95.81 81 SER A O 1
ATOM 665 N N . PRO A 1 82 ? -1.871 1.365 -12.995 1.00 95.69 82 PRO A N 1
ATOM 666 C CA . PRO A 1 82 ? -1.639 0.044 -12.437 1.00 95.69 82 PRO A CA 1
ATOM 667 C C . PRO A 1 82 ? -2.363 -1.028 -13.241 1.00 95.69 82 PRO A C 1
ATOM 669 O O . PRO A 1 82 ? -3.396 -0.780 -13.887 1.00 95.69 82 PRO A O 1
ATOM 672 N N . ASN A 1 83 ? -1.824 -2.237 -13.166 1.00 95.38 83 ASN A N 1
ATOM 673 C CA . ASN A 1 83 ? -2.413 -3.393 -13.799 1.00 95.38 83 ASN A CA 1
ATOM 674 C C . ASN A 1 83 ? -3.819 -3.660 -13.230 1.00 95.38 83 ASN A C 1
ATOM 676 O O . ASN A 1 83 ? -4.280 -3.090 -12.235 1.00 95.38 83 ASN A O 1
ATOM 680 N N . ASP A 1 84 ? -4.541 -4.539 -13.908 1.00 95.38 84 ASP A N 1
ATOM 681 C CA . ASP A 1 84 ? -5.928 -4.836 -13.585 1.00 95.38 84 ASP A CA 1
ATOM 682 C C . ASP A 1 84 ? -6.125 -5.420 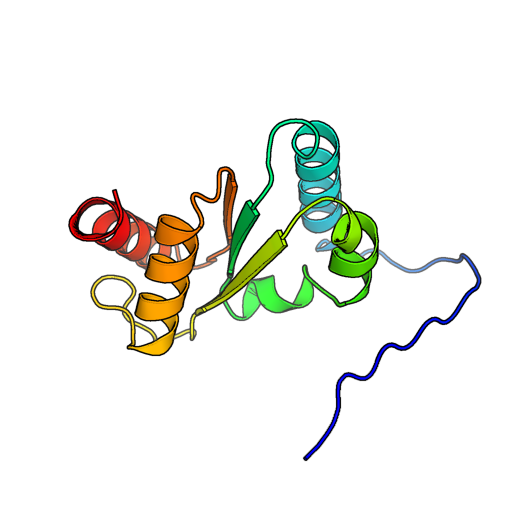-12.173 1.00 95.38 84 ASP A C 1
ATOM 684 O O . ASP A 1 84 ? -7.187 -5.214 -11.582 1.00 95.38 84 ASP A O 1
ATOM 688 N N . GLU A 1 85 ? -5.142 -6.144 -11.639 1.00 94.94 85 GLU A N 1
ATOM 689 C CA . GLU A 1 85 ? -5.182 -6.739 -10.303 1.00 94.94 85 GLU A CA 1
ATOM 690 C C . GLU A 1 85 ? -4.969 -5.675 -9.226 1.00 94.94 85 GLU A C 1
ATOM 692 O O . GLU A 1 85 ? -5.879 -5.428 -8.431 1.00 94.94 85 GLU A O 1
ATOM 697 N N . THR A 1 86 ? -3.846 -4.956 -9.281 1.00 95.56 86 THR A N 1
ATOM 698 C CA . THR A 1 86 ? -3.514 -3.837 -8.392 1.00 95.56 86 THR A CA 1
ATOM 699 C C . THR A 1 86 ? -4.641 -2.809 -8.380 1.00 95.56 86 THR A C 1
ATOM 701 O O . THR A 1 86 ? -5.131 -2.418 -7.318 1.00 95.56 86 THR A O 1
ATOM 704 N N . ARG A 1 87 ? -5.158 -2.432 -9.558 1.00 95.81 87 ARG A N 1
ATOM 705 C CA . ARG A 1 87 ? -6.289 -1.504 -9.676 1.00 95.81 87 ARG A CA 1
ATOM 706 C C . ARG A 1 87 ? -7.542 -2.020 -8.972 1.00 95.81 87 ARG A C 1
ATOM 708 O O . ARG A 1 87 ? -8.208 -1.250 -8.282 1.00 95.81 87 ARG A O 1
ATOM 715 N N . ARG A 1 88 ? -7.913 -3.291 -9.156 1.00 95.19 88 ARG A N 1
ATOM 716 C CA . ARG A 1 88 ? -9.112 -3.861 -8.514 1.00 95.19 88 ARG A CA 1
ATOM 717 C C . ARG A 1 88 ? -8.953 -3.936 -7.001 1.00 95.19 88 ARG A C 1
ATOM 719 O O . ARG A 1 88 ? -9.904 -3.589 -6.305 1.00 95.19 88 ARG A O 1
ATOM 726 N N . SER A 1 89 ? -7.783 -4.324 -6.504 1.00 95.62 89 SER A N 1
ATOM 727 C CA . SER A 1 89 ? -7.509 -4.403 -5.066 1.00 95.62 89 SER A CA 1
ATOM 728 C C . SER A 1 89 ? -7.539 -3.023 -4.407 1.00 95.62 89 SER A C 1
ATOM 730 O O . SER A 1 89 ? -8.157 -2.850 -3.358 1.00 95.62 89 SER A O 1
ATOM 732 N N . LEU A 1 90 ? -6.995 -2.005 -5.076 1.00 95.06 90 LEU A N 1
ATOM 733 C CA . LEU A 1 90 ? -7.094 -0.611 -4.641 1.00 95.06 90 LEU A CA 1
ATOM 734 C C . LEU A 1 90 ? -8.552 -0.113 -4.597 1.00 95.06 90 LEU A C 1
ATOM 736 O O . LEU A 1 90 ? -8.971 0.548 -3.646 1.00 95.06 90 LEU A O 1
ATOM 740 N N . MET A 1 91 ? -9.357 -0.462 -5.605 1.00 94.25 91 MET A N 1
ATOM 741 C CA . MET A 1 91 ? -10.786 -0.130 -5.625 1.00 94.25 91 MET A CA 1
ATOM 742 C C . MET A 1 91 ? -11.579 -0.890 -4.556 1.00 94.25 91 MET A C 1
ATOM 744 O O . MET A 1 91 ? -12.543 -0.345 -4.016 1.00 94.25 91 MET A O 1
ATOM 748 N N . LEU A 1 92 ? -11.186 -2.126 -4.237 1.00 93.88 92 LEU A N 1
ATOM 749 C CA . LEU A 1 92 ? -11.766 -2.896 -3.141 1.00 93.88 92 LEU A CA 1
ATOM 750 C C . LEU A 1 92 ? -11.481 -2.218 -1.798 1.00 93.88 92 LEU A C 1
ATOM 752 O O . LEU A 1 92 ? -12.415 -2.011 -1.033 1.00 93.88 92 LEU A O 1
ATOM 756 N N . ALA A 1 93 ? -10.244 -1.772 -1.560 1.00 93.19 93 ALA A N 1
ATOM 757 C CA . ALA A 1 93 ? -9.886 -1.040 -0.346 1.00 93.19 93 ALA A CA 1
ATOM 758 C C . ALA A 1 93 ? -10.701 0.253 -0.167 1.00 93.19 93 ALA A C 1
ATOM 760 O O . ALA A 1 93 ? -11.211 0.525 0.923 1.00 93.19 93 ALA A O 1
ATOM 761 N N . LYS A 1 94 ? -10.922 1.007 -1.254 1.00 91.81 94 LYS A N 1
ATOM 762 C CA . LYS A 1 94 ? -11.841 2.159 -1.242 1.00 91.81 94 LYS A CA 1
ATOM 763 C C . LYS A 1 94 ? -13.265 1.741 -0.897 1.00 91.81 94 LYS A C 1
ATOM 765 O O . LYS A 1 94 ? -13.906 2.359 -0.050 1.00 91.81 94 LYS A O 1
ATOM 770 N N . LYS A 1 95 ? -13.780 0.714 -1.576 1.00 92.69 95 LYS A N 1
ATOM 771 C CA . LYS A 1 95 ? -15.157 0.238 -1.407 1.00 92.69 95 LYS A CA 1
ATOM 772 C C . LYS A 1 95 ? -15.422 -0.231 0.025 1.00 92.69 95 LYS A C 1
ATOM 774 O O . LYS A 1 95 ? -16.470 0.098 0.578 1.00 92.69 95 LYS A O 1
ATOM 779 N N . ASP A 1 96 ? -14.463 -0.925 0.626 1.00 90.25 96 ASP A N 1
ATOM 780 C CA . ASP A 1 96 ? -14.544 -1.431 1.998 1.00 90.25 96 ASP A CA 1
ATOM 781 C C . ASP A 1 96 ? -14.239 -0.345 3.046 1.00 90.25 96 ASP A C 1
ATOM 783 O O . ASP A 1 96 ? -14.269 -0.605 4.248 1.00 90.25 96 ASP A O 1
ATOM 787 N N . SER A 1 97 ? -14.028 0.902 2.599 1.00 89.38 97 SER A N 1
ATOM 788 C CA . SER A 1 97 ? -13.804 2.076 3.447 1.00 89.38 97 SER A CA 1
ATOM 789 C C . SER A 1 97 ? -12.649 1.872 4.429 1.00 89.38 97 SER A C 1
ATOM 791 O O . SER A 1 97 ? -12.757 2.220 5.609 1.00 89.38 97 SER A O 1
ATOM 793 N N . CYS A 1 98 ? -11.546 1.290 3.945 1.00 90.75 98 CYS A N 1
ATOM 794 C CA . CYS A 1 98 ? -10.356 1.091 4.762 1.00 90.75 98 CYS A CA 1
ATOM 795 C C . CYS A 1 98 ? -9.858 2.435 5.282 1.00 90.75 98 CYS A C 1
ATOM 797 O O . CYS A 1 98 ? -9.818 3.429 4.555 1.00 90.75 98 CYS A O 1
ATOM 799 N N . GLN A 1 99 ? -9.555 2.468 6.577 1.00 89.00 99 GLN A N 1
ATOM 800 C CA . GLN A 1 99 ? -9.265 3.708 7.289 1.00 89.00 99 GLN A CA 1
ATOM 801 C C . GLN A 1 99 ? -7.765 3.977 7.405 1.00 89.00 99 GLN A C 1
ATOM 803 O O . GLN A 1 99 ? -7.354 5.124 7.570 1.00 89.00 99 GLN A O 1
ATOM 808 N N . LEU A 1 100 ? -6.951 2.926 7.303 1.00 88.56 100 LEU A N 1
ATOM 809 C CA . LEU A 1 100 ? -5.500 3.012 7.314 1.00 88.56 100 LEU A CA 1
ATOM 810 C C . LEU A 1 100 ? -4.944 2.434 6.014 1.00 88.56 100 LEU A C 1
ATOM 812 O O . LEU A 1 100 ? -5.277 1.311 5.634 1.00 88.56 100 LEU A O 1
ATOM 816 N N . TYR A 1 101 ? -4.075 3.208 5.370 1.00 91.75 101 TYR A N 1
ATOM 817 C CA . TYR A 1 101 ? -3.341 2.818 4.172 1.00 91.75 101 TYR A CA 1
ATOM 818 C C . TYR A 1 101 ? -1.854 2.813 4.506 1.00 91.75 101 TYR A C 1
ATOM 820 O O . TYR A 1 101 ? -1.271 3.859 4.786 1.00 91.75 101 TYR A O 1
ATOM 828 N N . ILE A 1 102 ? -1.253 1.630 4.495 1.00 92.50 102 ILE A N 1
ATOM 829 C CA . ILE A 1 102 ? 0.185 1.434 4.654 1.00 92.50 102 ILE A CA 1
ATOM 830 C C . ILE A 1 102 ? 0.750 1.219 3.250 1.00 92.50 102 ILE A C 1
ATOM 832 O O . ILE A 1 102 ? 0.335 0.292 2.562 1.00 92.50 102 ILE A O 1
ATOM 836 N N . ILE A 1 103 ? 1.659 2.087 2.807 1.00 94.19 103 ILE A N 1
ATOM 837 C CA . ILE A 1 103 ? 2.280 2.010 1.477 1.00 94.19 103 ILE A CA 1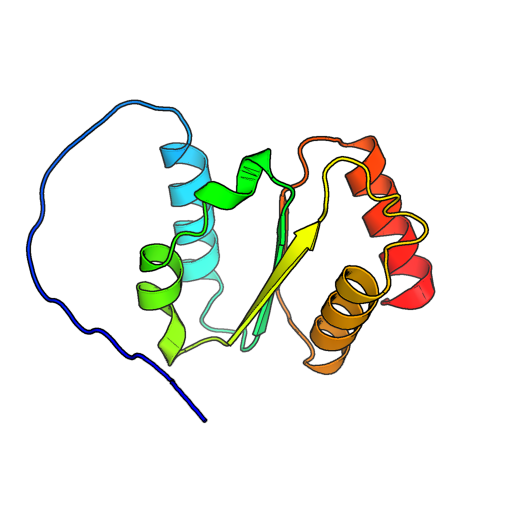
ATOM 838 C C . ILE A 1 103 ? 3.787 1.865 1.673 1.00 94.19 103 ILE A C 1
ATOM 840 O O . ILE A 1 103 ? 4.445 2.814 2.099 1.00 94.19 103 ILE A O 1
ATOM 844 N N . LEU A 1 104 ? 4.319 0.683 1.371 1.00 94.00 104 LEU A N 1
ATOM 845 C CA . LEU A 1 104 ? 5.740 0.355 1.447 1.00 94.00 104 LEU A CA 1
ATOM 846 C C . LEU A 1 104 ? 6.274 0.099 0.036 1.00 94.00 104 LEU A C 1
ATOM 848 O O . LEU A 1 104 ? 6.214 -1.012 -0.479 1.00 94.00 104 LEU A O 1
ATOM 852 N N . ILE A 1 105 ? 6.759 1.153 -0.612 1.00 93.81 105 ILE A N 1
ATOM 853 C CA . ILE A 1 105 ? 7.344 1.080 -1.954 1.00 93.81 105 ILE A CA 1
ATOM 854 C C . ILE A 1 105 ? 8.702 1.769 -1.888 1.00 93.81 105 ILE A C 1
ATOM 856 O O . ILE A 1 105 ? 8.778 2.962 -1.589 1.00 93.81 105 ILE A O 1
ATOM 860 N N . ALA A 1 106 ? 9.771 1.026 -2.158 1.00 92.88 106 ALA A N 1
ATOM 861 C CA . ALA A 1 106 ? 11.141 1.514 -2.071 1.00 92.88 106 ALA A CA 1
ATOM 862 C C . ALA A 1 106 ? 11.426 2.564 -3.152 1.00 92.88 106 ALA A C 1
ATOM 864 O O . ALA A 1 106 ? 12.139 3.544 -2.926 1.00 92.88 106 ALA A O 1
ATOM 865 N N . ASN A 1 107 ? 10.829 2.394 -4.335 1.00 93.00 107 ASN A N 1
ATOM 866 C CA . ASN A 1 107 ? 10.932 3.366 -5.412 1.00 93.00 107 ASN A CA 1
ATOM 867 C C . ASN A 1 107 ? 9.985 4.556 -5.179 1.00 93.00 107 ASN A C 1
ATOM 869 O O . ASN A 1 107 ? 8.791 4.505 -5.475 1.00 93.00 107 ASN A O 1
ATOM 873 N N . GLY A 1 108 ? 10.544 5.678 -4.719 1.00 93.19 108 GLY A N 1
ATOM 874 C CA . GLY A 1 108 ? 9.780 6.901 -4.457 1.00 93.19 108 GLY A CA 1
ATOM 875 C C . GLY A 1 108 ? 9.068 7.500 -5.681 1.00 93.19 108 GLY A C 1
ATOM 876 O O . GLY A 1 108 ? 8.053 8.179 -5.519 1.00 93.19 108 GLY A O 1
ATOM 877 N N . ILE A 1 109 ? 9.549 7.245 -6.906 1.00 94.81 109 ILE A N 1
ATOM 878 C CA . ILE A 1 109 ? 8.862 7.684 -8.134 1.00 94.81 109 ILE A CA 1
ATOM 879 C C . ILE A 1 109 ? 7.578 6.877 -8.323 1.00 94.81 109 ILE A C 1
ATOM 881 O O . ILE A 1 109 ? 6.525 7.469 -8.566 1.00 94.81 109 ILE A O 1
ATOM 885 N N . GLU A 1 110 ? 7.651 5.556 -8.170 1.00 94.94 110 GLU A N 1
ATOM 886 C CA . GLU A 1 110 ? 6.479 4.683 -8.264 1.00 94.94 110 GLU A CA 1
ATOM 887 C C . GLU A 1 110 ? 5.492 4.944 -7.122 1.00 94.94 110 GLU A C 1
ATOM 889 O O . GLU A 1 110 ? 4.294 5.081 -7.365 1.00 94.94 110 GLU A O 1
ATOM 894 N N . ALA A 1 111 ? 5.976 5.185 -5.901 1.00 95.00 111 ALA A N 1
ATOM 895 C CA . ALA A 1 111 ? 5.125 5.621 -4.794 1.00 95.00 111 ALA A CA 1
ATOM 896 C C . ALA A 1 111 ? 4.361 6.919 -5.126 1.00 95.00 111 ALA A C 1
ATOM 898 O O . ALA A 1 111 ? 3.148 7.008 -4.937 1.00 95.00 111 ALA A O 1
ATOM 899 N N . ALA A 1 112 ? 5.039 7.929 -5.682 1.00 96.19 112 ALA A N 1
ATOM 900 C CA . ALA A 1 112 ? 4.393 9.179 -6.079 1.00 96.19 112 ALA A CA 1
ATOM 901 C C . ALA A 1 112 ? 3.379 8.984 -7.222 1.00 96.19 112 ALA A C 1
ATOM 903 O O . ALA A 1 112 ? 2.351 9.667 -7.265 1.00 96.19 112 ALA A O 1
ATOM 904 N N . ARG A 1 113 ? 3.652 8.064 -8.153 1.00 96.44 113 ARG A N 1
ATOM 905 C CA . ARG A 1 113 ? 2.727 7.691 -9.230 1.00 96.44 113 ARG A CA 1
ATOM 906 C C . ARG A 1 113 ? 1.477 7.011 -8.684 1.00 96.44 113 ARG A C 1
ATOM 908 O O . ARG A 1 113 ? 0.382 7.447 -9.039 1.00 96.44 113 ARG A O 1
ATOM 915 N N . LEU A 1 114 ? 1.637 6.069 -7.754 1.00 96.06 114 LEU A N 1
ATOM 916 C CA . LEU A 1 114 ? 0.530 5.428 -7.047 1.00 96.06 114 LEU A CA 1
ATOM 917 C C . LEU A 1 114 ? -0.356 6.457 -6.340 1.00 96.06 114 LEU A C 1
ATOM 919 O O . LEU A 1 114 ? -1.576 6.416 -6.471 1.00 96.06 114 LEU A O 1
ATOM 923 N N . LEU A 1 115 ? 0.244 7.414 -5.626 1.00 95.38 115 LEU A N 1
ATOM 924 C CA . LEU A 1 115 ? -0.505 8.463 -4.928 1.00 95.38 115 LEU A CA 1
ATOM 925 C C . LEU A 1 115 ? -1.300 9.348 -5.899 1.00 95.38 115 LEU A C 1
ATOM 927 O O . LEU A 1 115 ? -2.458 9.661 -5.633 1.00 95.38 115 LEU A O 1
ATOM 931 N N . ARG A 1 116 ? -0.724 9.700 -7.056 1.00 96.19 116 ARG A N 1
ATOM 932 C CA . ARG A 1 116 ? -1.431 10.449 -8.113 1.00 96.19 116 ARG A CA 1
ATOM 933 C C . ARG A 1 116 ? -2.559 9.643 -8.748 1.00 96.19 116 ARG A C 1
ATOM 935 O O . ARG A 1 116 ? -3.599 10.210 -9.080 1.00 96.19 116 ARG A O 1
ATOM 942 N N . PHE A 1 117 ? -2.357 8.343 -8.955 1.00 94.88 117 PHE A N 1
ATOM 943 C CA . PHE A 1 117 ? -3.421 7.448 -9.399 1.00 94.88 117 PHE A CA 1
ATOM 944 C C . PHE A 1 117 ? -4.555 7.421 -8.366 1.00 94.88 117 PHE A C 1
ATOM 946 O O . PHE A 1 117 ? -5.721 7.611 -8.716 1.00 94.88 117 PHE A O 1
ATOM 953 N N . GLY A 1 118 ? -4.198 7.286 -7.087 1.00 92.44 118 GLY A N 1
ATOM 954 C CA . GLY A 1 118 ? -5.122 7.351 -5.964 1.00 92.44 118 GLY A CA 1
ATOM 955 C C . GLY A 1 118 ? -5.941 8.635 -5.954 1.00 92.44 118 GLY A C 1
ATOM 956 O O . GLY A 1 118 ? -7.162 8.568 -5.964 1.00 92.44 118 GLY A O 1
ATOM 957 N N . GLU A 1 119 ? -5.301 9.796 -6.048 1.00 92.62 119 GLU A N 1
ATOM 958 C CA . GLU A 1 119 ? -5.979 11.097 -6.083 1.00 92.62 119 GLU A CA 1
ATOM 959 C C . GLU A 1 119 ? -6.989 11.222 -7.238 1.00 92.62 119 GLU A C 1
ATOM 961 O O . GLU A 1 119 ? -8.052 11.814 -7.078 1.00 92.62 119 GLU A O 1
ATOM 966 N N . ARG A 1 120 ? -6.684 10.652 -8.409 1.00 92.19 120 ARG A N 1
ATOM 967 C CA . ARG A 1 120 ? -7.54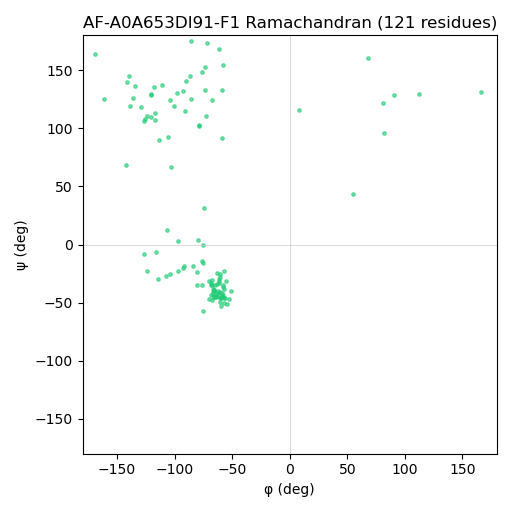5 10.779 -9.596 1.00 92.19 120 ARG A CA 1
ATOM 968 C C . ARG A 1 120 ? -8.736 9.832 -9.609 1.00 92.19 120 ARG A C 1
ATOM 970 O O . ARG A 1 120 ? -9.773 10.188 -10.165 1.00 92.19 120 ARG A O 1
ATOM 977 N N . TYR A 1 121 ? -8.571 8.620 -9.087 1.00 86.88 121 TYR A N 1
ATOM 978 C CA . TYR A 1 121 ? -9.540 7.538 -9.295 1.00 86.88 121 TYR A CA 1
ATOM 979 C C . TYR A 1 121 ? -10.087 6.940 -7.991 1.00 86.88 121 TYR A C 1
ATOM 981 O O . TYR A 1 121 ? -11.171 6.352 -7.989 1.00 86.88 121 TYR A O 1
ATOM 989 N N . ILE A 1 122 ? -9.358 7.090 -6.883 1.00 78.69 122 ILE A N 1
ATOM 990 C CA . ILE A 1 122 ? -9.632 6.429 -5.601 1.00 78.69 122 ILE A CA 1
ATOM 991 C C . ILE A 1 122 ? -10.013 7.431 -4.499 1.00 78.69 122 ILE A C 1
ATOM 993 O O . ILE A 1 122 ? -10.820 7.079 -3.642 1.00 78.69 122 ILE A O 1
ATOM 997 N N . ALA A 1 123 ? -9.531 8.671 -4.523 1.00 61.06 123 ALA A N 1
ATOM 998 C CA . ALA A 1 123 ? -10.007 9.718 -3.615 1.00 61.06 123 ALA A CA 1
ATOM 999 C C . ALA A 1 123 ? -11.492 10.061 -3.848 1.00 61.06 123 ALA A C 1
ATOM 1001 O O . ALA A 1 123 ? -12.049 9.688 -4.915 1.00 61.06 123 ALA A O 1
#

Solvent-accessible surface area (backbone atoms only — not comparable to full-atom values): 7586 Å² total; per-residue (Å²): 137,87,77,93,80,86,80,90,79,89,85,78,91,79,85,88,75,100,56,92,59,56,61,59,45,50,50,52,52,52,53,43,68,76,49,50,88,88,35,58,25,37,30,38,38,25,26,71,89,51,50,75,64,68,41,73,72,60,48,65,80,46,56,91,74,36,47,77,46,80,38,77,46,59,92,86,56,53,32,65,69,50,54,75,63,56,44,48,52,54,51,47,37,54,73,66,58,39,73,43,78,47,77,43,49,90,52,63,69,47,44,53,27,34,52,53,34,35,62,75,74,61,102